Protein AF-A0A2H1WZ18-F1 (afdb_monomer_lite)

Sequence (126 aa):
MPRIYEETDPNYAASCSNVTLCSNSKGFFKGLGEELVSMAEADGWLDQLEAVHDSKKVAAVLANETVMGALNEVLSRIQPLHRGKDAQVSRDRRLAAQKALEEGDLDKALALASQAVLRAPMTGNV

Foldseek 3Di:
DDDPDPDPPVVVVVVPPCLQPDDDPHHPVVVLVVVLVVQCPPVPNVVVLVVDDPVCSVVVCVPPCRSVVSVCVVVVPDDPPCPQLAQVQLVVLQVQLVVCVVVVVNVSSVVSNVRNDPDRPNDPDD

Secondary structure (DSSP, 8-state):
---S-S---HHHHHHSSGGGT--SSS-HHHHHHHHHHHHHTTTTHHHHHHTS-HHHHHHHHHH-HHHHHHHHHHHHT---------HHHHHHHHHHHHHHHHTT-HHHHHHHHTT--TT--S----

Structure (mmCIF, N/CA/C/O backbone):
data_AF-A0A2H1WZ18-F1
#
_entry.id   AF-A0A2H1WZ18-F1
#
loop_
_atom_site.group_PDB
_atom_site.id
_atom_site.type_symbol
_atom_site.label_atom_id
_atom_site.label_alt_id
_atom_site.label_comp_id
_atom_site.label_asym_id
_atom_site.label_entity_id
_atom_site.label_seq_id
_atom_site.pdbx_PDB_ins_code
_atom_site.Cartn_x
_atom_site.Cartn_y
_atom_site.Cartn_z
_atom_site.occupancy
_atom_site.B_iso_or_equiv
_atom_site.auth_seq_id
_atom_site.auth_comp_id
_atom_site.auth_asym_id
_atom_site.auth_atom_id
_atom_site.pdbx_PDB_model_num
ATOM 1 N N . MET A 1 1 ? -30.767 8.836 20.363 1.00 39.75 1 MET A N 1
ATOM 2 C CA . MET A 1 1 ? -29.304 8.635 20.452 1.00 39.75 1 MET A CA 1
ATOM 3 C C . MET A 1 1 ? -28.755 8.611 19.038 1.00 39.75 1 MET A C 1
ATOM 5 O O . MET A 1 1 ? -29.257 7.796 18.269 1.00 39.75 1 MET A O 1
ATOM 9 N N . PRO A 1 2 ? -27.820 9.497 18.660 1.00 30.88 2 PRO A N 1
ATOM 10 C CA . PRO A 1 2 ? -27.265 9.475 17.314 1.00 30.88 2 PRO A CA 1
ATOM 11 C C . PRO A 1 2 ? -26.360 8.245 17.175 1.00 30.88 2 PRO A C 1
ATOM 13 O O . PRO A 1 2 ? -25.538 7.960 18.047 1.00 30.88 2 PRO A O 1
ATOM 16 N N . ARG A 1 3 ? -26.587 7.468 16.115 1.00 36.53 3 ARG A N 1
ATOM 17 C CA . ARG A 1 3 ? -25.799 6.285 15.760 1.00 36.53 3 ARG A CA 1
ATOM 18 C C . ARG A 1 3 ? -24.556 6.767 15.008 1.00 36.53 3 ARG A C 1
ATOM 20 O O . ARG A 1 3 ? -24.674 7.539 14.072 1.00 36.53 3 ARG A O 1
ATOM 27 N N . ILE A 1 4 ? -23.376 6.330 15.445 1.00 44.84 4 ILE A N 1
ATOM 28 C CA . ILE A 1 4 ? -22.062 6.819 14.974 1.00 44.84 4 ILE A CA 1
ATOM 29 C C . ILE A 1 4 ? -21.650 6.213 13.612 1.00 44.84 4 ILE A C 1
ATOM 31 O O . ILE A 1 4 ? -20.671 6.639 13.012 1.00 44.84 4 ILE A O 1
ATOM 35 N N . TYR A 1 5 ? -22.408 5.251 13.084 1.00 43.69 5 TYR A N 1
ATOM 36 C CA . TYR A 1 5 ? -22.089 4.564 11.832 1.00 43.69 5 TYR A CA 1
ATOM 37 C C . TYR A 1 5 ? -23.306 4.583 10.909 1.00 43.69 5 TYR A C 1
ATOM 39 O O . TYR A 1 5 ? -24.154 3.698 11.012 1.00 43.69 5 TYR A O 1
ATOM 47 N N . GLU A 1 6 ? -23.416 5.591 10.043 1.00 41.06 6 GLU A N 1
ATOM 48 C CA . GLU A 1 6 ? -24.465 5.610 9.011 1.00 41.06 6 GLU A CA 1
ATOM 49 C C . GLU A 1 6 ? -24.037 5.052 7.654 1.00 41.06 6 GLU A C 1
ATOM 51 O O . GLU A 1 6 ? -24.916 4.700 6.883 1.00 41.06 6 GLU A O 1
ATOM 56 N N . GLU A 1 7 ? -22.754 4.798 7.382 1.00 40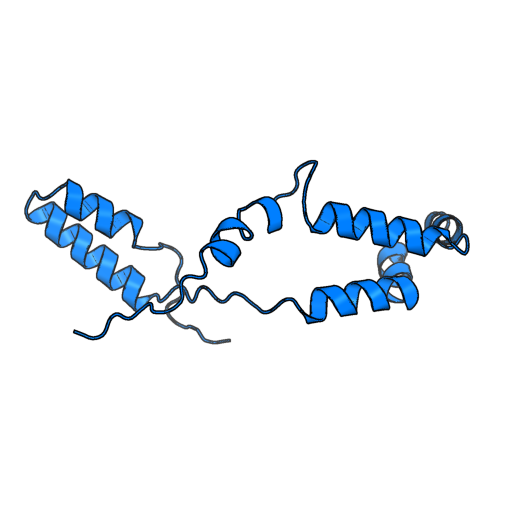.50 7 GLU A N 1
ATOM 57 C CA . GLU A 1 7 ? -22.377 4.109 6.138 1.00 40.50 7 GLU A CA 1
ATOM 58 C C . GLU A 1 7 ? -21.318 3.031 6.383 1.00 40.50 7 GLU A C 1
ATOM 60 O O . GLU A 1 7 ? -20.114 3.227 6.245 1.00 40.50 7 GLU A O 1
ATOM 65 N N . THR A 1 8 ? -21.787 1.841 6.762 1.00 48.50 8 THR A N 1
ATOM 66 C CA . THR A 1 8 ? -21.084 0.614 6.372 1.00 48.50 8 THR A CA 1
ATOM 67 C C . THR A 1 8 ? -21.618 0.266 4.998 1.00 48.50 8 THR A C 1
ATOM 69 O O . THR A 1 8 ? -22.711 -0.276 4.910 1.00 48.50 8 THR A O 1
ATOM 72 N N . ASP A 1 9 ? -20.897 0.616 3.932 1.00 48.38 9 ASP A N 1
ATOM 73 C CA . ASP A 1 9 ? -21.215 0.086 2.607 1.00 48.38 9 ASP A CA 1
ATOM 74 C C . ASP A 1 9 ? -20.941 -1.431 2.645 1.00 48.38 9 ASP A C 1
ATOM 76 O O . ASP A 1 9 ? -19.779 -1.854 2.737 1.00 48.38 9 ASP A O 1
ATOM 80 N N . PRO A 1 10 ? -21.991 -2.272 2.626 1.00 51.56 10 PRO A N 1
ATOM 81 C CA . PRO A 1 10 ? -21.825 -3.711 2.720 1.00 51.56 10 PRO A CA 1
ATOM 82 C C . PRO A 1 10 ? -21.153 -4.277 1.464 1.00 51.56 10 PRO A C 1
ATOM 84 O O . PRO A 1 10 ? -20.476 -5.298 1.562 1.00 51.56 10 PRO A O 1
ATOM 87 N N . ASN A 1 11 ? -21.252 -3.599 0.314 1.00 48.72 11 ASN A N 1
ATOM 88 C CA . ASN A 1 11 ? -20.549 -3.984 -0.905 1.00 48.72 11 ASN A CA 1
ATOM 89 C C . ASN A 1 11 ? -19.057 -3.663 -0.792 1.00 48.72 11 ASN A C 1
ATOM 91 O O . ASN A 1 11 ? -18.228 -4.507 -1.131 1.00 48.72 11 ASN A O 1
ATOM 95 N N . TYR A 1 12 ? -18.695 -2.496 -0.251 1.00 45.38 12 TYR A N 1
ATOM 96 C CA . TYR A 1 12 ? -17.298 -2.135 0.012 1.00 45.38 12 TYR A CA 1
ATOM 97 C C . TYR A 1 12 ? -16.655 -3.075 1.040 1.00 45.38 12 TYR A C 1
ATOM 99 O O . TYR A 1 12 ? -15.562 -3.596 0.815 1.00 45.38 12 TYR A O 1
ATOM 107 N N . ALA A 1 13 ? -17.349 -3.362 2.145 1.00 47.19 13 ALA A N 1
ATOM 108 C CA . ALA A 1 13 ? -16.868 -4.265 3.189 1.00 47.19 13 ALA A CA 1
ATOM 109 C C . ALA A 1 13 ? -16.763 -5.729 2.719 1.00 47.19 13 ALA A C 1
ATOM 111 O O . ALA A 1 13 ? -15.831 -6.427 3.120 1.00 47.19 13 ALA A O 1
ATOM 112 N N . ALA A 1 14 ? -17.673 -6.187 1.851 1.00 50.50 14 ALA A N 1
ATOM 113 C CA . ALA A 1 14 ? -17.607 -7.514 1.236 1.00 50.50 14 ALA A CA 1
ATOM 114 C C . ALA A 1 14 ? -16.490 -7.623 0.182 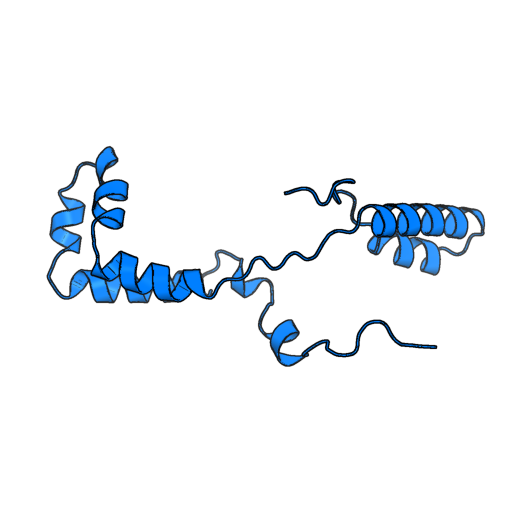1.00 50.50 14 ALA A C 1
ATOM 116 O O . ALA A 1 14 ? -15.850 -8.670 0.070 1.00 50.50 14 ALA A O 1
ATOM 117 N N . SER A 1 15 ? -16.220 -6.544 -0.559 1.00 48.19 15 SER A N 1
ATOM 118 C CA . SER A 1 15 ? -15.181 -6.498 -1.599 1.00 48.19 15 SER A CA 1
ATOM 119 C C . SER A 1 15 ? -13.774 -6.371 -1.011 1.00 48.19 15 SER A C 1
ATOM 121 O O . SER A 1 15 ? -12.836 -7.004 -1.488 1.00 48.19 15 SER A O 1
ATOM 123 N N . CYS A 1 16 ? -13.623 -5.607 0.074 1.00 46.34 16 CYS A N 1
ATOM 124 C CA . CYS A 1 16 ? -12.354 -5.361 0.764 1.00 46.34 16 CYS A CA 1
ATOM 125 C C . CYS A 1 16 ? -12.036 -6.453 1.806 1.00 46.34 16 CYS A C 1
ATOM 127 O O . CYS A 1 16 ? -11.642 -6.182 2.945 1.00 46.34 16 CYS A O 1
ATOM 129 N N . SER A 1 17 ? -12.243 -7.713 1.414 1.00 42.97 17 SER A N 1
ATOM 130 C CA . SER A 1 17 ? -11.778 -8.868 2.180 1.00 42.97 17 SER A CA 1
ATOM 131 C C . SER A 1 17 ? -10.254 -8.995 2.057 1.00 42.97 17 SER A C 1
ATOM 133 O O . SER A 1 17 ? -9.639 -8.411 1.168 1.00 42.97 17 SER A O 1
ATOM 135 N N . ASN A 1 18 ? -9.624 -9.790 2.923 1.00 42.00 18 ASN A N 1
ATOM 136 C CA . ASN A 1 18 ? -8.182 -10.085 2.903 1.00 42.00 18 ASN A CA 1
ATOM 137 C C . ASN A 1 18 ? -7.604 -10.457 1.512 1.00 42.00 18 ASN A C 1
ATOM 139 O O . ASN A 1 18 ? -6.396 -10.406 1.336 1.00 42.00 18 ASN A O 1
ATOM 143 N N . VAL A 1 19 ? -8.431 -10.773 0.510 1.00 43.56 19 VAL A N 1
ATOM 144 C CA . VAL A 1 19 ? -8.049 -10.986 -0.900 1.00 43.56 19 VAL A CA 1
ATOM 145 C C . VAL A 1 19 ? -7.421 -9.747 -1.563 1.00 43.56 19 VAL A C 1
ATOM 147 O O . VAL A 1 19 ? -6.585 -9.896 -2.451 1.00 43.56 19 VAL A O 1
ATOM 150 N N . THR A 1 20 ? -7.749 -8.526 -1.125 1.00 49.31 20 THR A N 1
ATOM 151 C CA . THR A 1 20 ? -7.116 -7.297 -1.649 1.00 49.31 20 THR A CA 1
ATOM 152 C C . THR A 1 20 ? -5.661 -7.144 -1.178 1.00 49.31 20 THR A C 1
ATOM 154 O O . THR A 1 20 ? -4.887 -6.423 -1.800 1.00 49.31 20 THR A O 1
ATOM 157 N N . LEU A 1 21 ? -5.275 -7.831 -0.093 1.00 46.75 21 LEU A N 1
ATOM 158 C CA . LEU A 1 21 ? -3.965 -7.715 0.567 1.00 46.75 21 LEU A CA 1
ATOM 159 C C . LEU A 1 21 ? -3.144 -9.020 0.585 1.00 46.75 21 LEU A C 1
ATOM 161 O O . LEU A 1 21 ? -1.938 -8.962 0.817 1.00 46.75 21 LEU A O 1
ATOM 165 N N . CYS A 1 22 ? -3.752 -10.191 0.376 1.00 36.94 22 CYS A N 1
ATOM 166 C CA . CYS A 1 22 ? -3.068 -11.480 0.490 1.00 36.94 22 CYS A CA 1
ATOM 167 C C . CYS A 1 22 ? -2.467 -11.973 -0.838 1.00 36.94 22 CYS A C 1
ATOM 169 O O . CYS A 1 22 ? -3.059 -11.879 -1.909 1.00 36.94 22 CYS A O 1
ATOM 171 N N . SER A 1 23 ? -1.263 -12.540 -0.721 1.00 43.50 23 SER A N 1
ATOM 172 C CA . SER A 1 23 ? -0.406 -13.080 -1.778 1.00 43.50 23 SER A CA 1
ATOM 173 C C . SER A 1 23 ? -0.789 -14.513 -2.192 1.00 43.50 23 SER A C 1
ATOM 175 O O . SER A 1 23 ? 0.025 -15.435 -2.116 1.00 43.50 23 SER A O 1
ATOM 177 N N . ASN A 1 24 ? -2.044 -14.749 -2.565 1.00 49.84 24 ASN A N 1
ATOM 178 C CA . ASN A 1 24 ? -2.502 -16.031 -3.110 1.00 49.84 24 ASN A CA 1
ATOM 179 C C . ASN A 1 24 ? -2.676 -15.971 -4.643 1.00 49.84 24 ASN A C 1
ATOM 181 O O . ASN A 1 24 ? -2.531 -14.924 -5.266 1.00 49.84 24 ASN A O 1
ATOM 185 N N . SER A 1 25 ? -2.954 -17.116 -5.283 1.00 54.81 25 SER A N 1
ATOM 186 C CA . SER A 1 25 ? -3.058 -17.265 -6.752 1.00 54.81 25 SER A CA 1
ATOM 187 C C . SER A 1 25 ? -4.182 -16.451 -7.416 1.00 54.81 25 SER A C 1
ATOM 189 O O . SER A 1 25 ? -4.317 -16.475 -8.642 1.00 54.81 25 SER A O 1
ATOM 191 N N . LYS A 1 26 ? -4.968 -15.722 -6.617 1.00 54.94 26 LYS A N 1
ATOM 192 C CA . LYS A 1 26 ? -5.989 -14.753 -7.014 1.00 54.94 26 LYS A CA 1
ATOM 193 C C . LYS A 1 26 ? -5.870 -13.544 -6.085 1.00 54.94 26 LYS A C 1
ATOM 195 O O . LYS A 1 26 ? -5.934 -13.717 -4.872 1.00 54.94 26 LYS A O 1
ATOM 200 N N . GLY A 1 27 ? -5.706 -12.353 -6.652 1.00 63.44 27 GLY A N 1
ATOM 201 C CA . GLY A 1 27 ? -5.580 -11.110 -5.893 1.00 63.44 27 GLY A CA 1
ATOM 202 C C . GLY A 1 27 ? -5.366 -9.913 -6.813 1.00 63.44 27 GLY A C 1
ATOM 203 O O . GLY A 1 27 ? -4.822 -10.062 -7.907 1.00 63.44 27 GLY A O 1
ATOM 204 N N . PHE A 1 28 ? -5.790 -8.735 -6.357 1.00 75.06 28 PHE A N 1
ATOM 205 C CA . PHE A 1 28 ? -5.703 -7.473 -7.102 1.00 75.06 28 PHE A CA 1
ATOM 206 C C . PHE A 1 28 ? -4.291 -7.212 -7.651 1.00 75.06 28 PHE A C 1
ATOM 208 O O . PHE A 1 28 ? -4.125 -6.988 -8.844 1.00 75.06 28 PHE A O 1
ATOM 215 N N . PHE A 1 29 ? -3.261 -7.345 -6.808 1.00 77.31 29 PHE A N 1
ATOM 216 C CA . PHE A 1 29 ? -1.873 -7.110 -7.218 1.00 77.31 29 PHE A CA 1
ATOM 217 C C . PHE A 1 29 ? -1.324 -8.161 -8.190 1.00 77.31 29 PHE A C 1
ATOM 219 O O . PHE A 1 29 ? -0.440 -7.843 -8.977 1.00 77.31 29 PHE A O 1
ATOM 226 N N . LYS A 1 30 ? -1.846 -9.397 -8.168 1.00 78.62 30 LYS A N 1
ATOM 227 C CA . LYS A 1 30 ? -1.467 -10.424 -9.148 1.00 78.62 30 LYS A CA 1
ATOM 228 C C . LYS A 1 30 ? -2.014 -10.075 -10.530 1.00 78.62 30 LYS A C 1
ATOM 230 O O . LYS A 1 30 ? -1.250 -10.093 -11.484 1.00 78.62 30 LYS A O 1
ATOM 235 N N . GLY A 1 31 ? -3.298 -9.714 -10.612 1.00 82.25 31 GLY A N 1
ATOM 236 C CA . GLY A 1 31 ? -3.918 -9.277 -11.868 1.00 82.25 31 GLY A CA 1
ATOM 237 C C . GLY A 1 31 ? -3.254 -8.017 -12.419 1.00 82.25 31 GLY A C 1
ATOM 238 O O . GLY A 1 31 ? -2.855 -7.991 -13.575 1.00 82.25 31 GLY A O 1
ATOM 239 N N . LEU A 1 32 ? -3.010 -7.029 -11.553 1.00 85.50 32 LEU A N 1
ATOM 240 C CA . LEU A 1 32 ? -2.264 -5.827 -11.919 1.00 85.50 32 LEU A CA 1
ATOM 241 C C . LEU A 1 32 ? -0.857 -6.161 -12.443 1.00 85.50 32 LEU A C 1
ATOM 243 O O . LEU A 1 32 ? -0.419 -5.594 -13.434 1.00 85.50 32 LEU A O 1
ATOM 247 N N . GLY A 1 33 ? -0.148 -7.093 -11.800 1.00 87.06 33 GLY A N 1
ATOM 248 C CA . GLY A 1 33 ? 1.168 -7.541 -12.257 1.00 87.06 33 GLY A CA 1
ATOM 249 C C . GLY A 1 33 ? 1.128 -8.206 -13.636 1.00 87.06 33 GLY A C 1
ATOM 250 O O . GLY A 1 33 ? 1.957 -7.890 -14.482 1.00 87.06 33 GLY A O 1
ATOM 251 N N . GLU A 1 34 ? 0.157 -9.089 -13.877 1.00 88.44 34 GLU A N 1
ATOM 252 C CA . GLU A 1 34 ? -0.045 -9.755 -15.174 1.00 88.44 34 GLU A CA 1
ATOM 253 C C . GLU A 1 34 ? -0.367 -8.741 -16.290 1.00 88.44 34 GLU A C 1
ATOM 255 O O . GLU A 1 34 ? 0.206 -8.819 -17.377 1.00 88.44 34 GLU A O 1
ATOM 260 N N . GLU A 1 35 ? -1.209 -7.742 -16.011 1.00 89.62 35 GLU A N 1
ATOM 261 C CA . GLU A 1 35 ? -1.519 -6.650 -16.945 1.00 89.62 35 GLU A CA 1
ATOM 262 C C . GLU A 1 35 ? -0.290 -5.782 -17.255 1.00 89.62 35 GLU A C 1
ATOM 264 O O . GLU A 1 35 ? -0.021 -5.483 -18.420 1.00 89.62 35 GLU A O 1
ATOM 269 N N . LEU A 1 36 ? 0.494 -5.410 -16.235 1.00 90.75 36 LEU A N 1
ATOM 270 C CA . LEU A 1 36 ? 1.723 -4.627 -16.412 1.00 90.75 36 LEU A CA 1
ATOM 271 C C . LEU A 1 36 ? 2.765 -5.379 -17.250 1.00 90.75 36 LEU A C 1
ATOM 273 O O . LEU A 1 36 ? 3.399 -4.767 -18.106 1.00 90.75 36 LEU A O 1
ATOM 277 N N . VAL A 1 37 ? 2.918 -6.692 -17.042 1.00 90.88 37 VAL A N 1
ATOM 278 C CA . VAL A 1 37 ? 3.798 -7.543 -17.861 1.00 90.88 37 VAL A CA 1
ATOM 279 C C . VAL A 1 37 ? 3.318 -7.565 -19.310 1.00 90.88 37 VAL A C 1
ATOM 281 O O . VAL A 1 37 ? 4.108 -7.296 -20.208 1.00 90.88 37 VAL A O 1
ATOM 284 N N . SER A 1 38 ? 2.020 -7.782 -19.545 1.00 90.94 38 SER A N 1
ATOM 285 C CA . SER A 1 38 ? 1.468 -7.787 -20.904 1.00 90.94 38 SER A CA 1
ATOM 286 C C . SER A 1 38 ? 1.651 -6.447 -21.629 1.00 90.94 38 SER A C 1
ATOM 288 O O . SER A 1 38 ? 1.855 -6.444 -22.840 1.00 90.94 38 SER A O 1
ATOM 290 N N . MET A 1 39 ? 1.577 -5.315 -20.921 1.00 88.56 39 MET A N 1
ATOM 291 C CA . MET A 1 39 ? 1.842 -3.994 -21.509 1.00 88.56 39 MET A CA 1
ATOM 292 C C . MET A 1 39 ? 3.327 -3.778 -21.808 1.00 88.56 39 MET A C 1
ATOM 294 O O . MET A 1 39 ? 3.662 -3.203 -22.839 1.00 88.56 39 MET A O 1
ATOM 298 N N . ALA A 1 40 ? 4.205 -4.244 -20.922 1.00 88.25 40 ALA A N 1
ATOM 299 C CA . ALA A 1 40 ? 5.654 -4.137 -21.062 1.00 88.25 40 ALA A CA 1
ATOM 300 C C . ALA A 1 40 ? 6.236 -5.045 -22.164 1.00 88.25 40 ALA A C 1
ATOM 302 O O . ALA A 1 40 ? 7.359 -4.835 -22.613 1.00 88.25 40 ALA A O 1
ATOM 303 N N . GLU A 1 41 ? 5.498 -6.071 -22.584 1.00 87.06 41 GLU A N 1
ATOM 304 C CA . GLU A 1 41 ? 5.902 -6.980 -23.661 1.00 87.06 41 GLU A CA 1
ATOM 305 C C . GLU A 1 41 ? 5.586 -6.423 -25.060 1.00 87.06 41 GLU A C 1
ATOM 307 O O . GLU A 1 41 ? 6.193 -6.839 -26.045 1.00 87.06 41 GLU A O 1
ATOM 312 N N . ALA A 1 42 ? 4.677 -5.445 -25.163 1.00 80.62 42 ALA A N 1
ATOM 313 C CA . ALA A 1 42 ? 4.162 -4.936 -26.437 1.00 80.62 42 ALA A CA 1
ATOM 314 C C . ALA A 1 42 ? 5.238 -4.330 -27.363 1.00 80.62 42 ALA A C 1
ATOM 316 O O . ALA A 1 42 ? 5.073 -4.335 -28.583 1.00 80.62 42 ALA A O 1
ATOM 317 N N . ASP A 1 43 ? 6.333 -3.822 -26.801 1.00 85.19 43 ASP A N 1
ATOM 318 C CA . ASP A 1 43 ? 7.477 -3.242 -27.512 1.00 85.19 43 ASP A CA 1
ATOM 319 C C . ASP A 1 43 ? 8.776 -4.058 -27.341 1.00 85.19 43 ASP A C 1
ATOM 321 O O . ASP A 1 43 ? 9.851 -3.611 -27.748 1.00 85.19 43 ASP A O 1
ATOM 325 N N . GLY A 1 44 ? 8.691 -5.263 -26.760 1.00 87.88 44 GLY A N 1
ATOM 326 C CA . GLY A 1 44 ? 9.847 -6.118 -26.476 1.00 87.88 44 GLY A CA 1
ATOM 327 C C . GLY A 1 44 ? 10.762 -5.581 -25.369 1.00 87.88 44 GLY A C 1
ATOM 328 O O . GLY A 1 44 ? 11.923 -5.984 -25.272 1.00 87.88 44 GLY A O 1
ATOM 329 N N . TRP A 1 45 ? 10.289 -4.653 -24.532 1.00 93.38 45 TRP A N 1
ATOM 330 C CA . TRP A 1 45 ? 11.107 -4.068 -23.469 1.00 93.38 45 TRP A CA 1
ATOM 331 C C . TRP A 1 45 ? 11.515 -5.083 -22.390 1.00 93.38 45 TRP A C 1
ATOM 333 O O . TRP A 1 45 ? 12.597 -4.957 -21.814 1.00 93.38 45 TRP A O 1
ATOM 343 N N . LEU A 1 46 ? 10.710 -6.121 -22.141 1.00 92.25 46 LEU A N 1
ATOM 344 C CA . LEU A 1 46 ? 11.047 -7.169 -21.168 1.00 92.25 46 LEU A CA 1
ATOM 345 C C . LEU A 1 46 ? 12.350 -7.907 -21.512 1.00 92.25 46 LEU A C 1
ATOM 347 O O . LEU A 1 46 ? 13.167 -8.122 -20.618 1.00 92.25 46 LEU A O 1
ATOM 351 N N . ASP A 1 47 ? 12.611 -8.184 -22.791 1.00 92.75 47 ASP A N 1
ATOM 352 C CA . ASP A 1 47 ? 13.868 -8.805 -23.234 1.00 92.75 47 ASP A CA 1
ATOM 353 C C . ASP A 1 47 ? 15.075 -7.898 -22.944 1.00 92.75 47 ASP A C 1
ATOM 355 O O . ASP A 1 47 ? 16.156 -8.345 -22.550 1.00 92.75 47 ASP A O 1
ATOM 359 N N . GLN A 1 48 ? 14.888 -6.583 -23.093 1.00 91.81 48 GLN A N 1
ATOM 360 C CA . GLN A 1 48 ? 15.915 -5.594 -22.766 1.00 91.81 48 GLN A CA 1
ATOM 361 C C . GLN A 1 48 ? 16.145 -5.527 -21.255 1.00 91.81 48 GLN A C 1
ATOM 363 O O . GLN A 1 48 ? 17.289 -5.415 -20.814 1.00 91.81 48 GLN A O 1
ATOM 368 N N . LEU A 1 49 ? 15.074 -5.625 -20.461 1.00 92.50 49 LEU A N 1
ATOM 369 C CA . LEU A 1 49 ? 15.136 -5.650 -19.004 1.00 92.50 49 LEU A CA 1
ATOM 370 C C . LEU A 1 49 ? 15.862 -6.899 -18.481 1.00 92.50 49 LEU A C 1
ATOM 372 O O . LEU A 1 49 ? 16.606 -6.795 -17.503 1.00 92.50 49 LEU A O 1
ATOM 376 N N . GLU A 1 50 ? 15.696 -8.062 -19.117 1.00 93.12 50 GLU A N 1
ATOM 377 C CA . GLU A 1 50 ? 16.415 -9.286 -18.738 1.00 93.12 50 GLU A CA 1
ATOM 378 C C . GLU A 1 50 ? 17.933 -9.137 -18.872 1.00 93.12 50 GLU A C 1
ATOM 380 O O . GLU A 1 50 ? 18.676 -9.614 -18.010 1.00 93.12 50 GLU A O 1
ATOM 385 N N . ALA A 1 51 ? 18.391 -8.412 -19.896 1.00 93.75 51 ALA A N 1
ATOM 386 C CA . ALA A 1 51 ? 19.804 -8.121 -20.121 1.00 93.75 51 ALA A CA 1
ATOM 387 C C . ALA A 1 51 ? 20.389 -7.076 -19.145 1.00 93.75 51 ALA A C 1
ATOM 389 O O . ALA A 1 51 ? 21.612 -6.916 -19.061 1.00 93.75 51 ALA A O 1
ATOM 390 N N . VAL A 1 52 ? 19.550 -6.351 -18.393 1.00 94.75 52 VAL A N 1
ATOM 391 C CA . VAL A 1 52 ? 20.003 -5.388 -17.379 1.00 94.75 52 VAL A CA 1
ATOM 392 C C . VAL A 1 52 ? 20.545 -6.130 -16.157 1.00 94.75 52 VAL A C 1
ATOM 394 O O . VAL A 1 52 ? 19.953 -7.082 -15.663 1.00 94.75 52 VAL A O 1
ATOM 397 N N . HIS A 1 53 ? 21.661 -5.654 -15.602 1.00 95.69 53 HIS A N 1
ATOM 398 C CA . HIS A 1 53 ? 22.201 -6.187 -14.349 1.00 95.69 53 HIS A CA 1
ATOM 399 C C . HIS A 1 53 ? 21.189 -6.050 -13.198 1.00 95.69 53 HIS A C 1
ATOM 401 O O . HIS A 1 53 ? 20.611 -4.978 -13.018 1.00 95.69 53 HIS A O 1
ATOM 407 N N . ASP A 1 54 ? 21.031 -7.085 -12.368 1.00 93.50 54 ASP A N 1
ATOM 408 C CA . ASP A 1 54 ? 19.988 -7.160 -11.330 1.00 93.50 54 ASP A CA 1
ATOM 409 C C . ASP A 1 54 ? 19.915 -5.924 -10.423 1.00 93.50 54 ASP A C 1
ATOM 411 O O . ASP A 1 54 ? 18.830 -5.414 -10.147 1.00 93.50 54 ASP A O 1
ATOM 415 N N . SER A 1 55 ? 21.065 -5.361 -10.033 1.00 94.75 55 SER A N 1
ATOM 416 C CA . SER A 1 55 ? 21.120 -4.147 -9.199 1.00 94.75 55 SER A CA 1
ATOM 417 C C . SER A 1 55 ? 20.507 -2.895 -9.844 1.00 94.75 55 SER A C 1
ATOM 419 O O . SER A 1 55 ? 20.221 -1.927 -9.145 1.00 94.75 55 SER A O 1
ATOM 421 N N . LYS A 1 56 ? 20.312 -2.896 -11.167 1.00 95.00 56 LYS A N 1
ATOM 422 C CA . LYS A 1 56 ? 19.742 -1.789 -11.945 1.00 95.00 56 LYS A CA 1
ATOM 423 C C . LYS A 1 56 ? 18.326 -2.069 -12.447 1.00 95.00 56 LYS A C 1
ATOM 425 O O . LYS A 1 56 ? 17.688 -1.136 -12.926 1.00 95.00 56 LYS A O 1
ATOM 430 N N . LYS A 1 57 ? 17.806 -3.295 -12.315 1.00 92.62 57 LYS A N 1
ATOM 431 C CA . LYS A 1 57 ? 16.471 -3.663 -12.824 1.00 92.62 57 LYS A CA 1
ATOM 432 C C . LYS A 1 57 ? 15.359 -2.813 -12.218 1.00 92.62 57 LYS A C 1
ATOM 434 O O . LYS A 1 57 ? 14.508 -2.319 -12.944 1.00 92.62 57 LYS A O 1
ATOM 439 N N . VAL A 1 58 ? 15.413 -2.558 -10.909 1.00 92.75 58 VAL A N 1
ATOM 440 C CA . VAL A 1 58 ? 14.427 -1.692 -10.236 1.00 92.75 58 VAL A CA 1
ATOM 441 C C . VAL A 1 58 ? 14.447 -0.279 -10.821 1.00 92.75 58 VAL A C 1
ATOM 443 O O . VAL A 1 58 ? 13.398 0.267 -11.140 1.00 92.75 58 VAL A O 1
ATOM 446 N N . ALA A 1 59 ? 15.634 0.300 -11.017 1.00 94.94 59 ALA A N 1
ATOM 447 C CA . ALA A 1 59 ? 15.762 1.627 -11.614 1.00 94.94 59 ALA A CA 1
ATOM 448 C C . ALA A 1 59 ? 15.275 1.657 -13.074 1.00 94.94 59 ALA A C 1
ATOM 450 O O . ALA A 1 59 ? 14.645 2.627 -13.480 1.00 94.94 59 ALA A O 1
ATOM 451 N N . ALA A 1 60 ? 15.524 0.592 -13.842 1.00 94.25 60 ALA A N 1
ATOM 452 C CA . ALA A 1 60 ? 15.038 0.461 -15.212 1.00 94.25 60 ALA A CA 1
ATOM 453 C C . ALA A 1 60 ? 13.503 0.397 -15.278 1.00 94.25 60 ALA A C 1
ATOM 455 O O . ALA A 1 60 ? 12.909 1.079 -16.106 1.00 94.25 60 ALA A O 1
ATOM 456 N N . VAL A 1 61 ? 12.858 -0.346 -14.370 1.00 92.94 61 VAL A N 1
ATOM 457 C CA . VAL A 1 61 ? 11.389 -0.377 -14.248 1.00 92.94 61 VAL A CA 1
ATOM 458 C C . VAL A 1 61 ? 10.841 1.002 -13.881 1.00 92.94 61 VAL A C 1
ATOM 460 O O . VAL A 1 61 ? 9.900 1.467 -14.511 1.00 92.94 61 VAL A O 1
ATOM 463 N N . LEU A 1 62 ? 11.457 1.691 -12.913 1.00 93.12 62 LEU A N 1
ATOM 464 C CA . LEU A 1 62 ? 11.041 3.038 -12.500 1.00 93.12 62 LEU A CA 1
ATOM 465 C C . LEU A 1 62 ? 11.195 4.094 -13.607 1.00 93.12 62 LEU A C 1
ATOM 467 O O . LEU A 1 62 ? 10.517 5.117 -13.566 1.00 93.12 62 LEU A O 1
ATOM 471 N N . ALA A 1 63 ? 12.085 3.866 -14.573 1.00 94.25 63 ALA A N 1
ATOM 472 C CA . ALA A 1 63 ? 12.278 4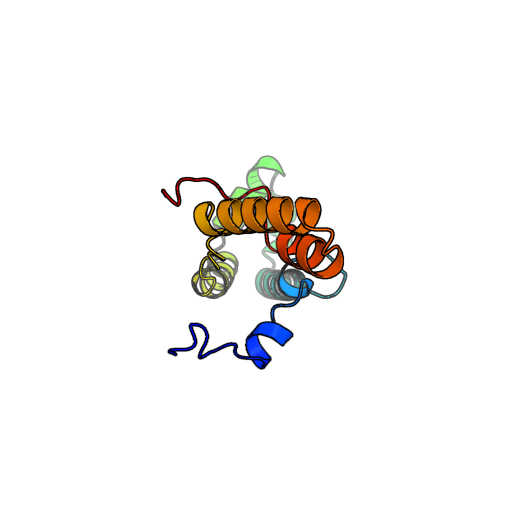.744 -15.723 1.00 94.25 63 ALA A CA 1
ATOM 473 C C . ALA A 1 63 ? 11.324 4.435 -16.892 1.00 94.25 63 ALA A C 1
ATOM 475 O O . ALA A 1 63 ? 11.248 5.225 -17.830 1.00 94.25 63 ALA A O 1
ATOM 476 N N . ASN A 1 64 ? 10.611 3.304 -16.868 1.00 93.75 64 ASN A N 1
ATOM 477 C CA . ASN A 1 64 ? 9.653 2.957 -17.912 1.00 93.75 64 ASN A CA 1
ATOM 478 C C . ASN A 1 64 ? 8.341 3.730 -17.696 1.00 93.75 64 ASN A C 1
ATOM 480 O O . ASN A 1 64 ? 7.559 3.412 -16.798 1.00 93.75 64 ASN A O 1
ATOM 484 N N . GLU A 1 65 ? 8.100 4.746 -18.527 1.00 92.56 65 GLU A N 1
ATOM 485 C CA . GLU A 1 65 ? 6.928 5.625 -18.417 1.00 92.56 65 GLU A CA 1
ATOM 486 C C . GLU A 1 65 ? 5.600 4.889 -18.625 1.00 92.56 65 GLU A C 1
ATOM 488 O O . GLU A 1 65 ? 4.613 5.230 -17.978 1.00 92.56 65 GLU A O 1
ATOM 493 N N . THR A 1 66 ? 5.566 3.855 -19.467 1.00 91.19 66 THR A N 1
ATOM 494 C CA . THR A 1 66 ? 4.356 3.062 -19.731 1.00 91.19 66 THR A CA 1
ATOM 495 C C . THR A 1 66 ? 3.943 2.270 -18.491 1.00 91.19 66 THR A C 1
ATOM 497 O O . THR A 1 66 ? 2.814 2.389 -18.011 1.00 91.19 66 THR A O 1
ATOM 500 N N . VAL A 1 67 ? 4.878 1.504 -17.924 1.00 92.00 67 VAL A N 1
ATOM 501 C CA . VAL A 1 67 ? 4.661 0.694 -16.717 1.00 92.00 67 VAL A CA 1
ATOM 502 C C . VAL A 1 67 ? 4.369 1.598 -15.523 1.00 92.00 67 VAL A C 1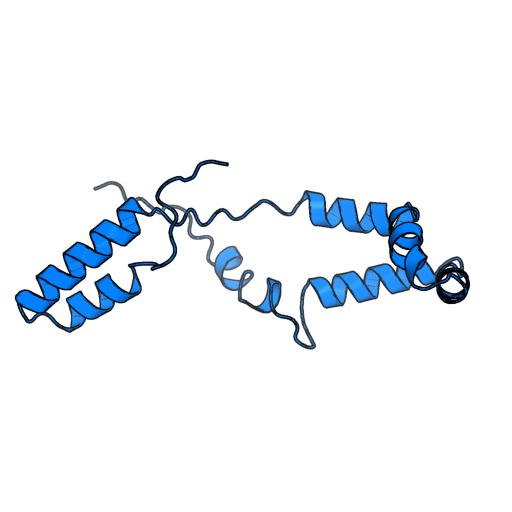
ATOM 504 O O . VAL A 1 67 ? 3.396 1.375 -14.801 1.00 92.00 67 VAL A O 1
ATOM 507 N N . MET A 1 68 ? 5.172 2.647 -15.324 1.00 94.00 68 MET A N 1
ATOM 508 C CA . MET A 1 68 ? 4.986 3.565 -14.202 1.00 94.00 68 MET A CA 1
ATOM 509 C C . MET A 1 68 ? 3.743 4.434 -14.349 1.00 94.00 68 MET A C 1
ATOM 511 O O . MET A 1 68 ? 3.125 4.753 -13.339 1.00 94.00 68 MET A O 1
ATOM 515 N N . GLY A 1 69 ? 3.338 4.794 -15.565 1.00 93.81 69 GLY A N 1
ATOM 516 C CA . GLY A 1 69 ? 2.095 5.512 -15.830 1.00 93.81 69 GLY A CA 1
ATOM 517 C C . GLY A 1 69 ? 0.880 4.699 -15.392 1.00 93.81 69 GLY A C 1
ATOM 518 O O . GLY A 1 69 ? 0.093 5.171 -14.571 1.00 93.81 69 GLY A O 1
ATOM 519 N N . ALA A 1 70 ? 0.786 3.448 -15.851 1.00 91.25 70 ALA A N 1
ATOM 520 C CA . ALA A 1 70 ? -0.290 2.539 -15.461 1.00 91.25 70 ALA A CA 1
ATOM 521 C C . ALA A 1 70 ? -0.279 2.238 -13.952 1.00 91.25 70 ALA A C 1
ATOM 523 O O . ALA A 1 70 ? -1.317 2.289 -13.287 1.00 91.25 70 ALA A O 1
ATOM 524 N N . LEU A 1 71 ? 0.903 1.984 -13.380 1.00 90.12 71 LEU A N 1
ATOM 525 C CA . LEU A 1 71 ? 1.043 1.736 -11.948 1.00 90.12 71 LEU A CA 1
ATOM 526 C C . LEU A 1 71 ? 0.626 2.965 -11.125 1.00 90.12 71 LEU A C 1
ATOM 528 O O . LEU A 1 71 ? -0.133 2.830 -10.169 1.00 90.12 71 LEU A O 1
ATOM 532 N N . ASN A 1 72 ? 1.067 4.165 -11.503 1.00 90.06 72 ASN A N 1
ATOM 533 C CA . ASN A 1 72 ? 0.718 5.400 -10.804 1.00 90.06 72 ASN A CA 1
ATOM 534 C C . ASN A 1 72 ? -0.768 5.734 -10.934 1.00 90.06 72 ASN A C 1
ATOM 536 O O . ASN A 1 72 ? -1.358 6.190 -9.960 1.00 90.06 72 ASN A O 1
ATOM 540 N N . GLU A 1 73 ? -1.401 5.486 -12.081 1.00 88.94 73 GLU A N 1
ATOM 541 C CA . GLU A 1 73 ? -2.847 5.674 -12.227 1.00 88.94 73 GLU A CA 1
ATOM 542 C C . GLU A 1 73 ? -3.608 4.830 -11.198 1.00 88.94 73 GLU A C 1
ATOM 544 O O . GLU A 1 73 ? -4.469 5.341 -10.477 1.00 88.94 73 GLU A O 1
ATOM 549 N N . VAL A 1 74 ? -3.242 3.556 -11.071 1.00 85.62 74 VAL A N 1
ATOM 550 C CA . VAL A 1 74 ? -3.874 2.633 -10.130 1.00 85.62 74 VAL A CA 1
ATOM 551 C C . VAL A 1 74 ? -3.553 3.002 -8.680 1.00 85.62 74 VAL A C 1
ATOM 553 O O . VAL A 1 74 ? -4.463 3.132 -7.858 1.00 85.62 74 VAL A O 1
ATOM 556 N N . LEU A 1 75 ? -2.276 3.215 -8.354 1.00 82.12 75 LEU A N 1
ATOM 557 C CA . LEU A 1 75 ? -1.837 3.518 -6.991 1.00 82.12 75 LEU A CA 1
ATOM 558 C C . LEU A 1 75 ? -2.278 4.915 -6.522 1.00 82.12 75 LEU A C 1
ATOM 560 O O . LEU A 1 75 ? -2.508 5.096 -5.331 1.00 82.12 75 LEU A O 1
ATOM 564 N N . SER A 1 76 ? -2.480 5.883 -7.423 1.00 81.38 76 SER A N 1
ATOM 565 C CA . SER A 1 76 ? -2.988 7.224 -7.073 1.00 81.38 76 SER A CA 1
ATOM 566 C C . SER A 1 76 ? -4.402 7.199 -6.489 1.00 81.38 76 SER A C 1
ATOM 568 O O . SER A 1 76 ? -4.787 8.087 -5.727 1.00 81.38 76 SER A O 1
ATOM 570 N N . ARG A 1 77 ? -5.179 6.162 -6.819 1.00 77.19 77 ARG A N 1
ATOM 571 C CA . ARG A 1 77 ? -6.536 5.945 -6.305 1.00 77.19 77 ARG A CA 1
ATOM 572 C C . ARG A 1 77 ? -6.529 5.231 -4.956 1.00 77.19 77 ARG A C 1
ATOM 574 O O . ARG A 1 77 ? -7.567 5.164 -4.298 1.00 77.19 77 ARG A O 1
ATOM 581 N N . ILE A 1 78 ? -5.378 4.707 -4.528 1.00 69.62 78 ILE A N 1
ATOM 582 C CA . ILE A 1 78 ? -5.233 4.080 -3.220 1.00 69.62 78 ILE A CA 1
ATOM 583 C C . ILE A 1 78 ? -5.161 5.182 -2.172 1.00 69.62 78 ILE A C 1
ATOM 585 O O . ILE A 1 78 ? -4.162 5.879 -2.015 1.00 69.62 78 ILE A O 1
ATOM 589 N N . GLN A 1 79 ? -6.245 5.312 -1.421 1.00 54.94 79 GLN A N 1
ATOM 590 C CA . GLN A 1 79 ? -6.273 6.132 -0.224 1.00 54.94 79 GLN A CA 1
ATOM 591 C C . GLN A 1 79 ? -5.748 5.311 0.956 1.00 54.94 79 GLN A C 1
ATOM 593 O O . GLN A 1 79 ? -6.114 4.136 1.090 1.00 54.94 79 GLN A O 1
ATOM 598 N N . PRO A 1 80 ? -4.933 5.904 1.846 1.00 51.22 80 PRO A N 1
ATOM 599 C CA . PRO A 1 80 ? -4.650 5.307 3.135 1.00 51.22 80 PRO A CA 1
ATOM 600 C C . PRO A 1 80 ? -5.975 5.018 3.836 1.00 51.22 80 PRO A C 1
ATOM 602 O O . PRO A 1 80 ? -6.663 5.925 4.305 1.00 51.22 80 PRO A O 1
ATOM 605 N N . LEU A 1 81 ? -6.346 3.740 3.933 1.00 45.34 81 LEU A N 1
ATOM 606 C CA . LEU A 1 81 ? -7.411 3.335 4.831 1.00 45.34 81 LEU A CA 1
ATOM 607 C C . LEU A 1 81 ? -6.824 3.399 6.240 1.00 45.34 81 LEU A C 1
ATOM 609 O O . LEU A 1 81 ? -6.439 2.385 6.829 1.00 45.34 81 LEU A O 1
ATOM 613 N N . HIS A 1 82 ? -6.721 4.608 6.788 1.00 42.44 82 HIS A N 1
ATOM 614 C CA . HIS A 1 82 ? -6.564 4.774 8.217 1.00 42.44 82 HIS A CA 1
ATOM 615 C C . HIS A 1 82 ? -7.853 4.255 8.850 1.00 42.44 82 HIS A C 1
ATOM 617 O O . HIS A 1 82 ? -8.763 5.001 9.195 1.00 42.44 82 HIS A O 1
ATOM 623 N N . ARG A 1 83 ? -7.914 2.938 9.074 1.00 47.81 83 ARG A N 1
ATOM 624 C CA . ARG A 1 83 ? -8.577 2.418 10.264 1.00 47.81 83 ARG A CA 1
ATOM 625 C C . ARG A 1 83 ? -7.785 3.010 11.415 1.00 47.81 83 ARG A C 1
ATOM 627 O O . ARG A 1 83 ? -6.828 2.389 11.874 1.00 47.81 83 ARG A O 1
ATOM 634 N N . GLY A 1 84 ? -8.091 4.258 11.769 1.00 50.12 84 GLY A N 1
ATOM 635 C CA . GLY A 1 84 ? -7.505 4.934 12.907 1.00 50.12 84 GLY A CA 1
ATOM 636 C C . GLY A 1 84 ? -7.708 4.002 14.082 1.00 50.12 84 GLY A C 1
ATOM 637 O O . GLY A 1 84 ? -8.829 3.802 14.546 1.00 50.12 84 GLY A O 1
ATOM 638 N N . LYS A 1 85 ? -6.639 3.318 14.484 1.00 57.00 85 LYS A N 1
ATOM 639 C CA . LYS A 1 85 ? -6.647 2.523 15.697 1.00 57.00 85 LYS A CA 1
ATOM 640 C C . LYS A 1 85 ? -6.615 3.559 16.798 1.00 57.00 85 LYS A C 1
ATOM 642 O O . LYS A 1 85 ? -5.550 4.054 17.147 1.00 57.00 85 LYS A O 1
ATOM 647 N N . ASP A 1 86 ? -7.795 3.947 17.250 1.00 64.19 86 ASP A N 1
ATOM 648 C CA . ASP A 1 86 ? -7.934 4.903 18.326 1.00 64.19 86 ASP A CA 1
ATOM 649 C C . ASP A 1 86 ? -7.433 4.231 19.610 1.00 64.19 86 ASP A C 1
ATOM 651 O O . ASP A 1 86 ? -8.018 3.276 20.133 1.00 64.19 86 ASP A O 1
ATOM 655 N N . ALA A 1 87 ? -6.273 4.687 20.074 1.00 70.50 87 ALA A N 1
ATOM 656 C CA . ALA A 1 87 ? -5.628 4.152 21.259 1.00 70.50 87 ALA A CA 1
ATOM 657 C C . ALA A 1 87 ? -6.424 4.430 22.532 1.00 70.50 87 ALA A C 1
ATOM 659 O O . ALA A 1 87 ? -6.385 3.617 23.458 1.00 70.50 87 ALA A O 1
ATOM 660 N N . GLN A 1 88 ? -7.181 5.528 22.564 1.00 72.56 88 GLN A N 1
ATOM 661 C CA . GLN A 1 88 ? -8.101 5.818 23.648 1.00 72.56 88 GLN A CA 1
ATOM 662 C C . GLN A 1 88 ? -9.254 4.814 23.632 1.00 72.56 88 GLN A C 1
ATOM 664 O O . GLN A 1 88 ? -9.474 4.153 24.643 1.00 72.56 88 GLN A O 1
ATOM 669 N N . VAL A 1 89 ? -9.894 4.578 22.483 1.00 77.88 89 VAL A N 1
ATOM 670 C CA . VAL A 1 89 ? -10.955 3.558 22.365 1.00 77.88 89 VAL A CA 1
ATOM 671 C C . VAL A 1 89 ? -10.434 2.163 22.723 1.00 77.88 89 VAL A C 1
ATOM 673 O O . VAL A 1 89 ? -11.090 1.438 23.470 1.00 77.88 89 VAL A O 1
ATOM 676 N N . SER A 1 90 ? -9.240 1.785 22.258 1.00 79.75 90 SER A N 1
ATOM 677 C CA . SER A 1 90 ? -8.617 0.496 22.595 1.00 79.75 90 SER A CA 1
ATOM 678 C C . SER A 1 90 ? -8.353 0.354 24.099 1.00 79.75 90 SER A C 1
ATOM 680 O O . SER A 1 90 ? -8.696 -0.665 24.709 1.00 79.75 90 SER A O 1
ATOM 682 N N . ARG A 1 91 ? -7.790 1.392 24.731 1.00 83.19 91 ARG A N 1
ATOM 683 C CA . ARG A 1 91 ? -7.540 1.422 26.177 1.00 83.19 91 ARG A CA 1
ATOM 684 C C . ARG A 1 91 ? -8.843 1.340 26.967 1.00 83.19 91 ARG A C 1
ATOM 686 O O . ARG A 1 91 ? -8.924 0.550 27.905 1.00 83.19 91 ARG A O 1
ATOM 693 N N . ASP A 1 92 ? -9.847 2.115 26.584 1.00 86.62 92 ASP A N 1
ATOM 694 C CA . ASP A 1 92 ? -11.123 2.189 27.288 1.00 86.62 92 ASP A CA 1
ATOM 695 C C . ASP A 1 92 ? -11.883 0.854 27.173 1.00 86.62 92 ASP A C 1
ATOM 697 O O . ASP A 1 92 ? -12.454 0.376 28.156 1.00 86.62 92 ASP A O 1
ATOM 701 N N . ARG A 1 93 ? -11.811 0.177 26.015 1.00 88.31 93 ARG A N 1
ATOM 702 C CA . ARG A 1 93 ? -12.338 -1.189 25.834 1.00 88.31 93 ARG A CA 1
ATOM 703 C C . ARG A 1 93 ? -11.606 -2.219 26.689 1.00 88.31 93 ARG A C 1
ATOM 705 O O . ARG A 1 93 ? -12.263 -3.062 27.294 1.00 88.31 93 ARG A O 1
ATOM 712 N N . ARG A 1 94 ? -10.279 -2.118 26.819 1.00 89.50 94 ARG A N 1
ATOM 713 C CA . ARG A 1 94 ? -9.494 -2.988 27.710 1.00 89.50 94 ARG A CA 1
ATOM 714 C C . ARG A 1 94 ? -9.879 -2.807 29.180 1.00 89.50 94 ARG A C 1
ATOM 716 O O . ARG A 1 94 ? -10.048 -3.800 29.880 1.00 89.50 94 ARG A O 1
ATOM 723 N N . LEU A 1 95 ? -10.034 -1.565 29.643 1.00 93.69 95 LEU A N 1
ATOM 724 C CA . LEU A 1 95 ? -10.453 -1.273 31.021 1.00 93.69 95 LEU A CA 1
ATOM 725 C C . LEU A 1 95 ? -11.877 -1.777 31.292 1.00 93.69 95 LEU A C 1
ATOM 727 O O . LEU A 1 95 ? -12.134 -2.390 32.325 1.00 93.69 95 LEU A O 1
ATOM 731 N N . ALA A 1 96 ? -12.794 -1.582 30.341 1.00 93.19 96 ALA A N 1
ATOM 732 C CA . ALA A 1 96 ? -14.156 -2.097 30.447 1.00 93.19 96 ALA A CA 1
ATOM 733 C C . ALA A 1 96 ? -14.197 -3.636 30.478 1.00 93.19 96 ALA A C 1
ATOM 735 O O . ALA A 1 96 ? -14.989 -4.205 31.226 1.00 93.19 96 ALA A O 1
ATOM 736 N N . ALA A 1 97 ? -13.331 -4.306 29.710 1.00 94.25 97 ALA A N 1
ATOM 737 C CA . ALA A 1 97 ? -13.199 -5.761 29.733 1.00 94.25 97 ALA A CA 1
ATOM 738 C C . ALA A 1 97 ? -12.699 -6.276 31.092 1.00 94.25 97 ALA A C 1
ATOM 740 O O . ALA A 1 97 ? -13.242 -7.248 31.607 1.00 94.25 97 ALA A O 1
ATOM 741 N N . GLN A 1 98 ? -11.706 -5.607 31.692 1.00 95.75 98 GLN A N 1
ATOM 742 C CA . GLN A 1 98 ? -11.196 -5.951 33.027 1.00 95.75 98 GLN A CA 1
ATOM 743 C C . GLN A 1 98 ? -12.286 -5.827 34.093 1.00 95.75 98 GLN A C 1
ATOM 745 O O . GLN A 1 98 ? -12.483 -6.752 34.872 1.00 95.75 98 GLN A O 1
ATOM 750 N N . LYS A 1 99 ? -13.055 -4.736 34.062 1.00 97.12 99 LYS A N 1
ATOM 751 C CA . LYS A 1 99 ? -14.180 -4.550 34.980 1.00 97.12 99 LYS A CA 1
ATOM 752 C C . LYS A 1 99 ? -15.258 -5.630 34.810 1.00 97.12 99 LYS A C 1
ATOM 754 O O . LYS A 1 99 ? -15.715 -6.190 35.796 1.00 97.12 99 LYS A O 1
ATOM 759 N N . ALA A 1 100 ? -15.636 -5.958 33.571 1.00 96.12 100 ALA A N 1
ATOM 760 C CA . ALA A 1 100 ? -16.608 -7.026 33.306 1.00 96.12 100 ALA A CA 1
ATOM 76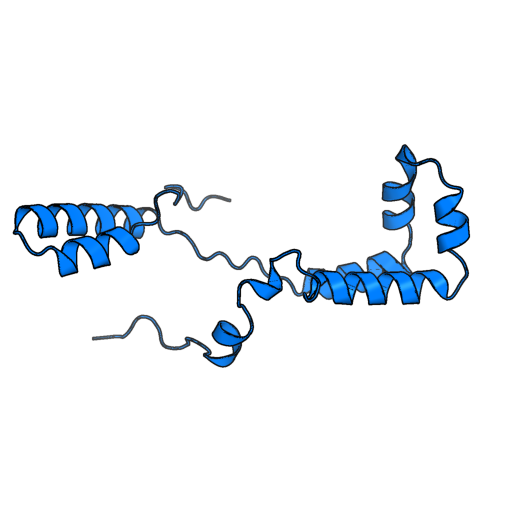1 C C . ALA A 1 100 ? -16.109 -8.404 33.783 1.00 96.12 100 ALA A C 1
ATOM 763 O O . ALA A 1 100 ? -16.898 -9.210 34.269 1.00 96.12 100 ALA A O 1
ATOM 764 N N . LEU A 1 101 ? -14.799 -8.653 33.692 1.00 96.62 101 LEU A N 1
ATOM 765 C CA . LEU A 1 101 ? -14.177 -9.869 34.208 1.00 96.62 101 LEU A CA 1
ATOM 766 C C . LEU A 1 101 ? -14.237 -9.935 35.743 1.00 96.62 101 LEU A C 1
ATOM 768 O O . LEU A 1 101 ? -14.566 -10.985 36.285 1.00 96.62 101 LEU A O 1
ATOM 772 N N . GLU A 1 102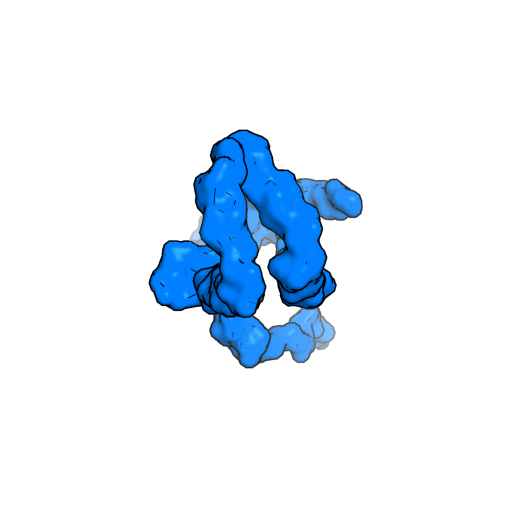 ? -13.957 -8.826 36.435 1.00 97.44 102 GLU A N 1
ATOM 773 C CA . GLU A 1 102 ? -14.086 -8.714 37.900 1.00 97.44 102 GLU A CA 1
ATOM 774 C C . GLU A 1 102 ? -15.538 -8.909 38.372 1.00 97.44 102 GLU A C 1
ATOM 776 O O . GLU A 1 102 ? -15.773 -9.485 39.432 1.00 97.44 102 GLU A O 1
ATOM 781 N N . GLU A 1 103 ? -16.511 -8.477 37.566 1.00 97.06 103 GLU A N 1
ATOM 782 C CA . GLU A 1 103 ? -17.951 -8.664 37.800 1.00 97.06 103 GLU A CA 1
ATOM 783 C C . GLU A 1 103 ? -18.445 -10.090 37.464 1.00 97.06 103 GLU A C 1
ATOM 785 O O . GLU A 1 103 ? -19.593 -10.424 37.756 1.00 97.06 103 GLU A O 1
ATOM 790 N N . GLY A 1 104 ? -17.600 -10.945 36.872 1.00 96.50 104 GLY A N 1
ATOM 791 C CA . GLY A 1 104 ? -17.937 -12.322 36.490 1.00 96.50 104 GLY A CA 1
ATOM 792 C C . GLY A 1 104 ? -18.722 -12.462 35.178 1.00 96.50 104 GLY A C 1
ATOM 793 O O . GLY A 1 104 ? -19.130 -13.569 34.828 1.00 96.50 104 GLY A O 1
ATOM 794 N N . ASP A 1 105 ? -18.915 -11.374 34.429 1.00 95.56 105 ASP A N 1
ATOM 795 C CA . ASP A 1 105 ? -19.607 -11.367 33.136 1.00 95.56 105 ASP A CA 1
ATOM 796 C C . ASP A 1 105 ? -18.623 -11.709 32.003 1.00 95.56 105 ASP A C 1
ATOM 798 O O . ASP A 1 105 ? -18.051 -10.840 31.332 1.00 95.56 105 ASP A O 1
ATOM 802 N N . LEU A 1 106 ? -18.380 -13.012 31.834 1.00 94.06 106 LEU A N 1
ATOM 803 C CA . LEU A 1 106 ? -17.351 -13.546 30.937 1.00 94.06 106 LEU A CA 1
ATOM 804 C C . LEU A 1 106 ? -17.620 -13.243 29.455 1.00 94.06 106 LEU A C 1
ATOM 806 O O . LEU A 1 106 ? -16.682 -12.911 28.727 1.00 94.06 106 LEU A O 1
ATOM 810 N N . ASP A 1 107 ? -18.877 -13.310 29.011 1.00 91.12 107 ASP A N 1
ATOM 811 C CA . ASP A 1 107 ? -19.248 -13.055 27.612 1.00 91.12 107 ASP A CA 1
ATOM 812 C C . ASP A 1 107 ? -18.992 -11.593 27.239 1.00 91.12 107 ASP A C 1
ATOM 814 O O . ASP A 1 107 ? -18.392 -11.282 26.202 1.00 91.12 107 ASP A O 1
ATOM 818 N N . LYS A 1 108 ? -19.375 -10.674 28.130 1.00 88.88 108 LYS A N 1
ATOM 819 C CA . LYS A 1 108 ? -19.115 -9.246 27.964 1.00 88.88 108 LYS A CA 1
ATOM 820 C C . LYS A 1 108 ? -17.627 -8.928 28.050 1.00 88.88 108 LYS A C 1
ATOM 822 O O . LYS A 1 108 ? -17.133 -8.128 27.252 1.00 88.88 108 LYS A O 1
ATOM 827 N N . ALA A 1 109 ? -16.903 -9.553 28.978 1.00 93.00 109 ALA A N 1
ATOM 828 C CA . ALA A 1 109 ? -15.460 -9.386 29.104 1.00 93.00 109 ALA A CA 1
ATOM 829 C C . ALA A 1 109 ? -14.734 -9.810 27.819 1.00 93.00 109 ALA A C 1
ATOM 831 O O . ALA A 1 109 ? -13.911 -9.051 27.301 1.00 93.00 109 ALA A O 1
ATOM 832 N N . LEU A 1 110 ? -15.088 -10.969 27.254 1.00 90.19 110 LEU A N 1
ATOM 833 C CA . LEU A 1 110 ? -14.516 -11.472 26.006 1.00 90.19 110 LEU A CA 1
ATOM 834 C C . LEU A 1 110 ? -14.826 -10.546 24.823 1.00 90.19 110 LEU A C 1
ATOM 836 O O . LEU A 1 110 ? -13.913 -10.170 24.085 1.00 90.19 110 LEU A O 1
ATOM 840 N N . ALA A 1 111 ? -16.085 -10.127 24.674 1.00 84.31 111 ALA A N 1
ATOM 841 C CA . ALA A 1 111 ? -16.506 -9.239 23.593 1.00 84.31 111 ALA A CA 1
ATOM 842 C C . ALA A 1 111 ? -15.815 -7.865 23.645 1.00 84.31 111 ALA A C 1
ATOM 844 O O . ALA A 1 111 ? -15.498 -7.283 22.605 1.00 84.31 111 ALA A O 1
ATOM 845 N N . LEU A 1 112 ? -15.574 -7.327 24.845 1.00 87.31 112 LEU A N 1
ATOM 846 C CA . LEU A 1 112 ? -14.853 -6.066 25.033 1.00 87.31 112 LEU A CA 1
ATOM 847 C C . LEU A 1 112 ? -13.345 -6.235 24.808 1.00 87.31 112 LEU A C 1
ATOM 849 O O . LEU A 1 112 ? -12.719 -5.372 24.193 1.00 87.31 112 LEU A O 1
ATOM 853 N N . ALA A 1 113 ? -12.765 -7.357 25.242 1.00 86.00 113 ALA A N 1
ATOM 854 C CA . ALA A 1 113 ? -11.353 -7.662 25.031 1.00 86.00 113 ALA A CA 1
ATOM 855 C C . ALA A 1 113 ? -11.019 -7.840 23.541 1.00 86.00 113 ALA A C 1
ATOM 857 O O . ALA A 1 113 ? -9.999 -7.328 23.085 1.00 86.00 113 ALA A O 1
ATOM 858 N N . SER A 1 114 ? -11.897 -8.471 22.752 1.00 82.12 114 SER A N 1
ATOM 859 C CA . SER A 1 114 ? -11.711 -8.602 21.298 1.00 82.12 114 SER A CA 1
ATOM 860 C C . SER A 1 114 ? -11.785 -7.265 20.550 1.00 82.12 114 SER A C 1
ATOM 862 O O . SER A 1 114 ? -11.312 -7.164 19.420 1.00 82.12 114 SER A O 1
ATOM 864 N N . GLN A 1 115 ? -12.364 -6.231 21.172 1.00 78.00 115 GLN A N 1
ATOM 865 C CA . GLN A 1 115 ? -12.422 -4.865 20.637 1.00 78.00 115 GLN A CA 1
ATOM 866 C C . GLN A 1 115 ? -11.209 -4.007 21.040 1.00 78.00 115 GLN A C 1
ATOM 868 O O . GLN A 1 115 ? -10.990 -2.943 20.460 1.00 78.00 115 GLN A O 1
ATOM 873 N N . ALA A 1 116 ? -10.402 -4.448 22.009 1.00 78.12 116 ALA A N 1
ATOM 874 C CA . ALA A 1 116 ? -9.190 -3.755 22.428 1.00 78.12 116 ALA A CA 1
ATOM 875 C C . ALA A 1 116 ? -8.008 -4.135 21.516 1.00 78.12 116 ALA A C 1
ATOM 877 O O . ALA A 1 116 ? -7.328 -5.143 21.710 1.00 78.12 116 ALA A O 1
ATOM 878 N N . VAL A 1 117 ? -7.734 -3.325 20.490 1.00 66.75 117 VAL A N 1
ATOM 879 C CA . VAL A 1 117 ? -6.593 -3.555 19.590 1.00 66.75 117 VAL A CA 1
ATOM 880 C C . VAL A 1 117 ? -5.280 -3.187 20.295 1.00 66.75 117 VAL A C 1
ATOM 882 O O . VAL A 1 117 ? -4.962 -2.010 20.461 1.00 66.75 117 VAL A O 1
ATOM 885 N N . LEU A 1 118 ? -4.474 -4.193 20.651 1.00 53.84 118 LEU A N 1
ATOM 886 C CA . LEU A 1 118 ? -3.224 -4.081 21.434 1.00 53.84 118 LEU A CA 1
ATOM 887 C C . LEU A 1 118 ? -2.113 -3.196 20.825 1.00 53.84 118 LEU A C 1
ATOM 889 O O . LEU A 1 118 ? -1.110 -2.940 21.483 1.00 53.84 118 LEU A O 1
ATOM 893 N N . ARG A 1 119 ? -2.250 -2.746 19.570 1.00 51.59 119 ARG A N 1
ATOM 894 C CA . ARG A 1 119 ? -1.217 -1.988 18.831 1.00 51.59 119 ARG A CA 1
ATOM 895 C C . ARG A 1 119 ? -1.741 -0.684 18.227 1.00 51.59 119 ARG A C 1
ATOM 897 O O . ARG A 1 119 ? -1.473 -0.384 17.065 1.00 51.59 119 ARG A O 1
ATOM 904 N N . ALA A 1 120 ? -2.551 0.040 18.985 1.00 53.28 120 ALA A N 1
ATOM 905 C CA . ALA A 1 120 ? -2.983 1.389 18.647 1.00 53.28 120 ALA A CA 1
ATOM 906 C C . ALA A 1 120 ? -1.973 2.397 19.239 1.00 53.28 120 ALA A C 1
ATOM 908 O O . ALA A 1 120 ? -1.883 2.479 20.466 1.00 53.28 120 ALA A O 1
ATOM 909 N N . PRO A 1 121 ? -1.160 3.108 18.436 1.00 55.00 121 PRO A N 1
ATOM 910 C CA . PRO A 1 121 ? -0.266 4.138 18.965 1.00 55.00 121 PRO A CA 1
ATOM 911 C C . PRO A 1 121 ? -1.085 5.286 19.574 1.00 55.00 121 PRO A C 1
ATOM 913 O O . PRO A 1 121 ? -2.056 5.736 18.974 1.00 55.00 121 PRO A O 1
ATOM 916 N N . MET A 1 122 ? -0.694 5.763 20.765 1.00 55.00 122 MET A N 1
ATOM 917 C CA . MET A 1 122 ? -1.390 6.843 21.499 1.00 55.00 122 MET A CA 1
ATOM 918 C C . MET A 1 122 ? -1.495 8.151 20.712 1.00 55.00 122 MET A C 1
ATOM 920 O O . MET A 1 122 ? -2.367 8.972 20.973 1.00 55.00 122 MET A O 1
ATOM 924 N N . THR A 1 123 ? -0.597 8.333 19.754 1.00 49.22 123 THR A N 1
ATOM 925 C CA . THR A 1 123 ? -0.513 9.496 18.891 1.00 49.22 123 THR A CA 1
ATOM 926 C C . THR A 1 123 ? -0.863 9.064 17.475 1.00 49.22 123 THR A C 1
ATOM 928 O O . THR A 1 123 ? -0.060 8.415 16.804 1.00 49.22 123 THR A O 1
ATOM 931 N N . GLY A 1 124 ? -2.035 9.465 16.994 1.00 44.44 124 GLY A N 1
ATOM 932 C CA . GLY A 1 124 ? -2.282 9.600 15.560 1.00 44.44 124 GLY A CA 1
ATOM 933 C C . GLY A 1 124 ? -1.529 10.809 15.002 1.00 44.44 124 GLY A C 1
ATOM 934 O O . GLY A 1 124 ? -2.155 11.682 14.422 1.00 44.44 124 GLY A O 1
ATOM 935 N N . ASN A 1 125 ? -0.215 10.881 15.228 1.00 37.03 125 ASN A N 1
ATOM 936 C CA . ASN A 1 125 ? 0.643 11.886 14.617 1.00 37.03 125 ASN A CA 1
ATOM 937 C C . ASN A 1 125 ? 1.421 11.201 13.498 1.00 37.03 125 ASN A C 1
ATOM 939 O O . ASN A 1 125 ? 2.406 10.503 13.754 1.00 37.03 125 ASN A O 1
ATOM 943 N N . VAL A 1 126 ? 0.948 11.409 12.275 1.00 35.69 126 VAL A N 1
ATOM 944 C CA . VAL A 1 126 ? 1.829 11.665 11.136 1.00 35.69 126 VAL A CA 1
ATOM 945 C C . VAL A 1 126 ? 1.499 13.070 10.670 1.00 35.69 126 VAL A C 1
ATOM 947 O O . VAL A 1 126 ? 0.287 13.341 10.521 1.00 35.69 126 VAL A O 1
#

pLDDT: mean 74.25, std 20.82, range [30.88, 97.44]

Organism: Spodoptera frugiperda (NCBI:txid7108)

Radius of gyration: 22.9 Å; chains: 1; bounding box: 52×29×65 Å